Protein AF-A0A2J0MIA8-F1 (afdb_monomer_lite)

Structure (mmCIF, N/CA/C/O backbone):
data_AF-A0A2J0MIA8-F1
#
_entry.id   AF-A0A2J0MIA8-F1
#
loop_
_atom_site.group_PDB
_atom_site.id
_atom_site.type_symbol
_atom_site.label_atom_id
_atom_site.label_alt_id
_atom_site.label_comp_id
_atom_site.label_asym_id
_atom_site.label_entity_id
_atom_site.label_seq_id
_atom_site.pdbx_PDB_ins_code
_atom_site.Cartn_x
_atom_site.Cartn_y
_atom_site.Cartn_z
_atom_site.occupancy
_atom_site.B_iso_or_equiv
_atom_site.auth_seq_id
_atom_site.auth_comp_id
_atom_site.auth_asym_id
_atom_site.auth_atom_id
_atom_site.pdbx_PDB_model_num
ATOM 1 N N . GLY A 1 1 ? 14.819 8.824 -7.163 1.00 59.31 1 GLY A N 1
ATOM 2 C CA . GLY A 1 1 ? 13.391 8.442 -7.127 1.00 59.31 1 GLY A CA 1
ATOM 3 C C . GLY A 1 1 ? 12.844 8.364 -5.711 1.00 59.31 1 GLY A C 1
ATOM 4 O O . GLY A 1 1 ? 12.084 9.238 -5.319 1.00 59.31 1 GLY A O 1
ATOM 5 N N . ILE A 1 2 ? 13.251 7.357 -4.929 1.00 64.19 2 ILE A N 1
ATOM 6 C CA . ILE A 1 2 ? 12.773 7.133 -3.547 1.00 64.19 2 ILE A CA 1
ATOM 7 C C . ILE A 1 2 ? 13.044 8.336 -2.633 1.00 64.19 2 ILE A C 1
ATOM 9 O O . ILE A 1 2 ? 12.154 8.755 -1.909 1.00 64.19 2 ILE A O 1
ATOM 13 N N . PHE A 1 3 ? 14.224 8.954 -2.749 1.00 65.62 3 PHE A N 1
ATOM 14 C CA . PHE A 1 3 ? 14.612 10.113 -1.935 1.00 65.62 3 PHE A CA 1
ATOM 15 C C . PHE A 1 3 ? 13.632 11.295 -2.051 1.00 65.62 3 PHE A C 1
ATOM 17 O O . PHE A 1 3 ? 13.262 11.895 -1.048 1.00 65.62 3 PHE A O 1
ATOM 24 N N . VAL A 1 4 ? 13.145 11.576 -3.266 1.00 73.94 4 VAL A N 1
ATOM 25 C CA . VAL A 1 4 ? 12.175 12.654 -3.531 1.00 73.94 4 VAL A CA 1
ATOM 26 C C . VAL A 1 4 ? 10.797 12.304 -2.969 1.00 73.94 4 VAL A C 1
ATOM 28 O O . VAL A 1 4 ? 10.126 13.167 -2.413 1.00 73.94 4 VAL A O 1
ATOM 31 N N . ARG A 1 5 ? 10.384 11.030 -3.049 1.00 72.19 5 ARG A N 1
ATOM 32 C CA . ARG A 1 5 ? 9.130 10.573 -2.432 1.00 72.19 5 ARG A CA 1
ATOM 33 C C . ARG A 1 5 ? 9.197 10.621 -0.906 1.00 72.19 5 ARG A C 1
ATOM 35 O O . ARG A 1 5 ? 8.246 11.085 -0.292 1.00 72.19 5 ARG A O 1
ATOM 42 N N . CYS A 1 6 ? 10.315 10.218 -0.303 1.00 72.94 6 CYS A N 1
ATOM 43 C CA . CYS A 1 6 ? 10.508 10.308 1.143 1.00 72.94 6 CYS A CA 1
ATOM 44 C C . CYS A 1 6 ? 10.477 11.761 1.620 1.00 72.94 6 CYS A C 1
ATOM 46 O O . CYS A 1 6 ? 9.791 12.047 2.597 1.00 72.94 6 CYS A O 1
ATOM 48 N N . LEU A 1 7 ? 11.144 12.677 0.906 1.00 77.12 7 LEU A N 1
ATOM 49 C CA . LEU A 1 7 ? 11.093 14.117 1.182 1.00 77.12 7 LEU A CA 1
ATOM 50 C C . LEU A 1 7 ? 9.669 14.666 1.067 1.00 77.12 7 LEU A C 1
ATOM 52 O O . LEU A 1 7 ? 9.202 15.317 1.989 1.00 77.12 7 LEU A O 1
ATOM 56 N N . ALA A 1 8 ? 8.945 14.356 -0.010 1.00 75.56 8 ALA A N 1
ATOM 57 C CA . ALA A 1 8 ? 7.574 14.831 -0.191 1.00 75.56 8 ALA A CA 1
ATOM 58 C C . ALA A 1 8 ? 6.619 14.318 0.905 1.00 75.56 8 ALA A C 1
ATOM 60 O O . ALA A 1 8 ? 5.808 15.082 1.424 1.00 75.56 8 ALA A O 1
ATOM 61 N N . VAL A 1 9 ? 6.733 13.042 1.291 1.00 77.75 9 VAL A N 1
ATOM 62 C CA . VAL A 1 9 ? 5.890 12.432 2.334 1.00 77.75 9 VAL A CA 1
ATOM 63 C C . VAL A 1 9 ? 6.217 12.995 3.716 1.00 77.75 9 VAL A C 1
ATOM 65 O O . VAL A 1 9 ? 5.304 13.320 4.471 1.00 77.75 9 VAL A O 1
ATOM 68 N N . SER A 1 10 ? 7.501 13.154 4.042 1.00 74.69 10 SER A N 1
ATOM 69 C CA . SER A 1 10 ? 7.915 13.735 5.324 1.00 74.69 10 SER A CA 1
ATOM 70 C C . SER A 1 10 ? 7.542 15.215 5.422 1.00 74.69 10 SER A C 1
ATOM 72 O O . SER A 1 10 ? 7.017 15.636 6.448 1.00 74.69 10 SER A O 1
ATOM 74 N N . PHE A 1 11 ? 7.688 15.984 4.340 1.00 79.06 11 PHE A N 1
ATOM 75 C CA . PHE A 1 11 ? 7.262 17.383 4.299 1.00 79.06 11 PHE A CA 1
ATOM 76 C C . PHE A 1 11 ? 5.737 17.521 4.425 1.00 79.06 11 PHE A C 1
ATOM 78 O O . PHE A 1 11 ? 5.251 18.318 5.224 1.00 79.06 11 PHE A O 1
ATOM 85 N N . GLY A 1 12 ? 4.968 16.695 3.707 1.00 79.19 12 GLY A N 1
ATOM 86 C CA . GLY A 1 12 ? 3.507 16.673 3.803 1.00 79.19 12 GLY A CA 1
ATOM 87 C C . GLY A 1 12 ? 3.001 16.278 5.194 1.00 79.19 12 GLY A C 1
ATOM 88 O O . GLY A 1 12 ? 2.060 16.888 5.700 1.00 79.19 12 GLY A O 1
ATOM 89 N N . ALA A 1 13 ? 3.654 15.311 5.845 1.00 76.00 13 ALA A N 1
ATOM 90 C CA . ALA A 1 13 ? 3.328 14.916 7.213 1.00 76.00 13 ALA A CA 1
ATOM 91 C C . ALA A 1 13 ? 3.584 16.054 8.214 1.00 76.00 13 ALA A C 1
ATOM 93 O O . ALA A 1 13 ? 2.731 16.327 9.056 1.00 76.00 13 ALA A O 1
ATOM 94 N N . VAL A 1 14 ? 4.716 16.758 8.092 1.00 76.25 14 VAL A N 1
ATOM 95 C CA . VAL A 1 14 ? 5.048 17.908 8.950 1.00 76.25 14 VAL A CA 1
ATOM 96 C C . VAL A 1 14 ? 4.037 19.041 8.761 1.00 76.25 14 VAL A C 1
ATOM 98 O O . VAL A 1 14 ? 3.502 19.541 9.746 1.00 76.25 14 VAL A O 1
ATOM 101 N N . VAL A 1 15 ? 3.694 19.390 7.517 1.00 79.19 15 VAL A N 1
ATOM 102 C CA . VAL A 1 15 ? 2.700 20.436 7.216 1.00 79.19 15 VAL A CA 1
ATOM 103 C C . VAL A 1 15 ? 1.320 20.084 7.787 1.00 79.19 15 VAL A C 1
ATOM 105 O O . VAL A 1 15 ? 0.682 20.925 8.421 1.00 79.19 15 VAL A O 1
ATOM 108 N N . LEU A 1 16 ? 0.864 18.836 7.635 1.00 72.50 16 LEU A N 1
ATOM 109 C CA . 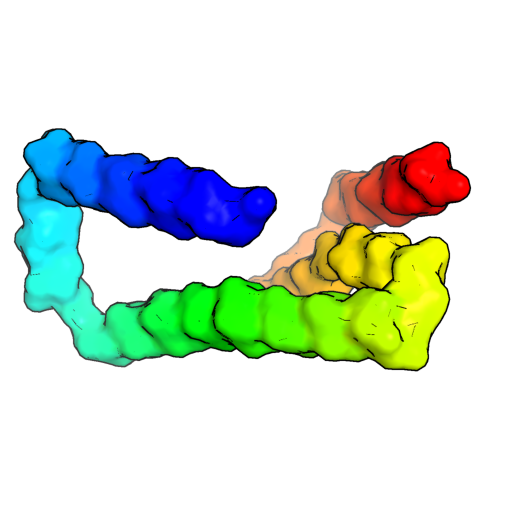LEU A 1 16 ? -0.418 18.382 8.188 1.00 72.50 16 LEU A CA 1
ATOM 110 C C . LEU A 1 16 ? -0.450 18.420 9.722 1.00 72.50 16 LEU A C 1
ATOM 112 O O . LEU A 1 16 ? -1.467 18.812 10.299 1.00 72.50 16 LEU A O 1
ATOM 116 N N . LEU A 1 17 ? 0.652 18.050 10.380 1.00 67.94 17 LEU A N 1
ATOM 117 C CA . LEU A 1 17 ? 0.769 18.100 11.839 1.00 67.94 17 LEU A CA 1
ATOM 118 C C . LEU A 1 17 ? 0.817 19.542 12.365 1.00 67.94 17 LEU A C 1
ATOM 120 O O . LEU A 1 17 ? 0.236 19.821 13.412 1.00 67.94 17 LEU A O 1
ATOM 124 N N . SER A 1 18 ? 1.431 20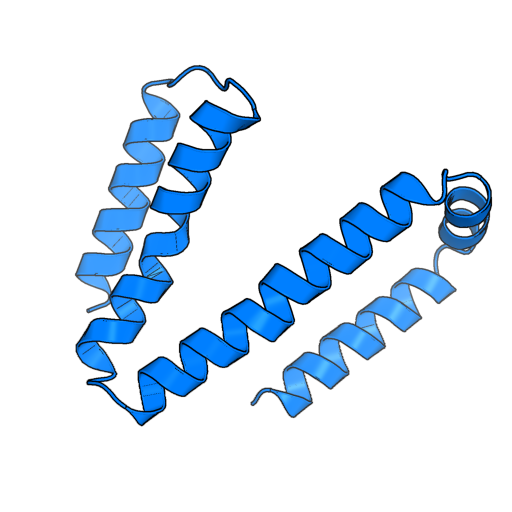.471 11.625 1.00 67.06 18 SER A N 1
ATOM 125 C CA . SER A 1 18 ? 1.444 21.898 11.971 1.00 67.06 18 SER A CA 1
ATOM 126 C C . SER A 1 18 ? 0.080 22.574 11.796 1.00 67.06 18 SER A C 1
ATOM 128 O O . SER A 1 18 ? -0.271 23.447 12.585 1.00 67.06 18 SER A O 1
ATOM 130 N N . MET A 1 19 ? -0.711 22.178 10.792 1.00 68.56 19 MET A N 1
ATOM 131 C CA . MET A 1 19 ? -2.025 22.784 10.521 1.00 68.56 19 MET A CA 1
ATOM 132 C C . MET A 1 19 ? -3.157 22.2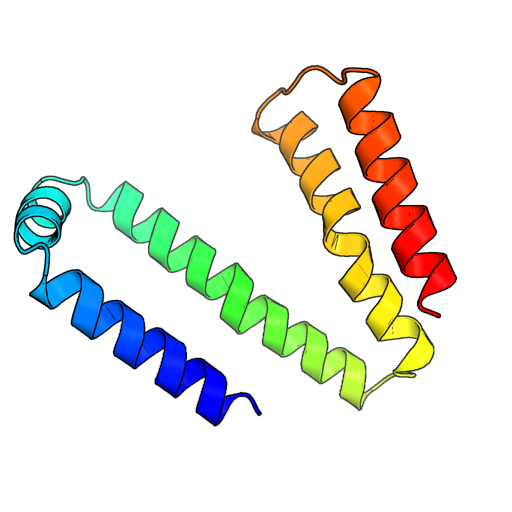44 11.410 1.00 68.56 19 MET A C 1
ATOM 134 O O . MET A 1 19 ? -4.190 22.898 11.549 1.00 68.56 19 MET A O 1
ATOM 138 N N . LYS A 1 20 ? -2.996 21.059 12.014 1.00 69.19 20 LYS A N 1
ATOM 139 C CA . LYS A 1 20 ? -4.006 20.440 12.888 1.00 69.19 20 LYS A CA 1
ATOM 140 C C . LYS A 1 20 ? -3.380 19.915 14.189 1.00 69.19 20 LYS A C 1
ATOM 142 O O . LYS A 1 20 ? -3.217 18.704 14.338 1.00 69.19 20 LYS A O 1
ATOM 147 N N . PRO A 1 21 ? -3.128 20.780 15.190 1.00 62.12 21 PRO A N 1
ATOM 148 C CA . PRO A 1 21 ? -2.619 20.348 16.497 1.00 62.12 21 PRO A CA 1
ATOM 149 C C . PRO A 1 21 ? -3.588 19.413 17.245 1.00 62.12 21 PRO A C 1
ATOM 151 O O . PRO A 1 21 ? -3.157 18.632 18.089 1.00 62.12 21 PRO A O 1
ATOM 154 N N . ALA A 1 22 ? -4.878 19.416 16.881 1.00 62.72 22 ALA A N 1
ATOM 155 C CA . ALA A 1 22 ? -5.886 18.488 17.398 1.00 62.72 22 ALA A CA 1
ATOM 156 C C . ALA A 1 22 ? -5.559 17.004 17.121 1.00 62.72 22 ALA A C 1
ATOM 158 O O . ALA A 1 22 ? -5.933 16.139 17.907 1.00 62.72 22 ALA A O 1
ATOM 159 N N . ILE A 1 23 ? -4.815 16.696 16.050 1.00 61.88 23 ILE A N 1
ATOM 160 C CA . ILE A 1 23 ? -4.360 15.326 15.752 1.00 61.88 23 ILE A CA 1
ATOM 161 C C . ILE A 1 23 ? -3.373 14.824 16.810 1.00 61.88 23 ILE A C 1
ATOM 163 O O . ILE A 1 23 ? -3.431 13.659 17.192 1.00 61.88 23 ILE A O 1
ATOM 167 N N . LEU A 1 24 ? -2.505 15.697 17.332 1.00 59.25 24 LEU A N 1
ATOM 168 C CA . LEU A 1 24 ? -1.569 15.340 18.403 1.00 59.25 24 LEU A CA 1
ATOM 169 C C . LEU A 1 24 ? -2.310 15.070 19.720 1.00 59.25 24 LEU A C 1
ATOM 171 O O . LEU A 1 24 ? -1.920 14.194 20.491 1.00 59.25 24 LEU A O 1
ATOM 175 N N . THR A 1 25 ? -3.408 15.789 19.959 1.00 60.38 25 THR A N 1
ATOM 176 C CA . THR A 1 25 ? -4.244 15.613 21.153 1.00 60.38 25 THR A CA 1
ATOM 177 C C . THR A 1 25 ? -5.090 14.336 21.085 1.00 60.38 25 THR A C 1
ATOM 179 O O . THR A 1 25 ? -5.251 13.661 22.100 1.00 60.38 25 THR A O 1
ATOM 182 N N . GLU A 1 26 ? -5.574 13.963 19.897 1.00 63.31 26 GLU A N 1
ATOM 183 C CA . GLU A 1 26 ? -6.284 12.698 19.648 1.00 63.31 26 GLU A CA 1
ATOM 184 C C . GLU A 1 26 ? -5.344 11.482 19.704 1.00 63.31 26 GLU A C 1
ATOM 186 O O . GLU A 1 26 ? -5.669 10.475 20.336 1.00 63.31 26 GLU A O 1
ATOM 191 N N . LEU A 1 27 ? -4.127 11.588 19.152 1.00 59.62 27 LEU A N 1
ATOM 192 C CA . LEU A 1 27 ? -3.109 10.531 19.241 1.00 59.62 27 LEU A CA 1
ATOM 193 C C . LEU A 1 27 ? -2.738 10.198 20.694 1.00 59.62 27 LEU A C 1
ATOM 195 O O . LEU A 1 27 ? -2.544 9.030 21.018 1.00 59.62 27 LEU A O 1
ATOM 199 N N . SER A 1 28 ? -2.714 11.197 21.582 1.00 59.47 28 SER A N 1
ATOM 200 C CA . SER A 1 28 ? -2.448 11.010 23.017 1.00 59.47 28 SER A CA 1
ATOM 201 C C . SER A 1 28 ? -3.571 10.257 23.751 1.00 59.47 28 SER A C 1
ATOM 203 O O . SER A 1 28 ? -3.323 9.541 24.719 1.00 59.47 28 SER A O 1
ATOM 205 N N . LYS A 1 29 ? -4.815 10.356 23.266 1.00 67.81 29 LYS A N 1
ATOM 206 C CA . LYS A 1 29 ? -5.965 9.608 23.804 1.00 67.81 29 LYS A CA 1
ATOM 207 C C . LYS A 1 29 ? -6.114 8.210 23.202 1.00 67.81 29 LYS A C 1
ATOM 209 O O . LYS A 1 29 ? -6.941 7.427 23.670 1.00 67.81 29 LYS A O 1
ATOM 214 N N . THR A 1 30 ? -5.347 7.888 22.162 1.00 64.69 30 THR A N 1
ATOM 215 C CA . THR A 1 30 ? -5.509 6.631 21.433 1.00 64.69 30 THR A CA 1
ATOM 216 C C . THR A 1 30 ? -4.753 5.495 22.140 1.00 64.69 30 THR A C 1
ATOM 218 O O . THR A 1 30 ? -3.588 5.665 22.499 1.00 64.69 30 THR A O 1
ATOM 221 N N . PRO A 1 31 ? -5.349 4.302 22.321 1.00 71.75 31 PRO A N 1
ATOM 222 C CA . PRO A 1 31 ? -4.662 3.183 22.964 1.00 71.75 31 PRO A CA 1
ATOM 223 C C . PRO A 1 31 ? -3.422 2.738 22.176 1.00 71.75 31 PRO A C 1
ATOM 225 O O . PRO A 1 31 ? -3.481 2.582 20.953 1.00 71.75 31 PRO A O 1
ATOM 228 N N . ILE A 1 32 ? -2.330 2.423 22.887 1.00 75.25 32 ILE A N 1
ATOM 229 C CA . ILE A 1 32 ? -1.018 2.041 22.319 1.00 75.25 32 ILE A CA 1
ATOM 230 C C . ILE A 1 32 ? -1.110 0.908 21.279 1.00 75.25 32 ILE A C 1
ATOM 232 O O . ILE A 1 32 ? -0.316 0.833 20.345 1.00 75.25 32 ILE A O 1
ATOM 236 N N . LYS A 1 33 ? -2.122 0.043 21.412 1.00 76.00 33 LYS A N 1
ATOM 237 C CA . LYS A 1 33 ? -2.381 -1.090 20.521 1.00 76.00 33 LYS A CA 1
ATOM 238 C C . LYS A 1 33 ? -2.745 -0.655 19.096 1.00 76.00 33 LYS A C 1
ATOM 240 O O . LYS A 1 33 ? -2.313 -1.304 18.150 1.00 76.00 33 LYS A O 1
ATOM 245 N N . TYR A 1 34 ? -3.488 0.441 18.928 1.00 77.25 34 TYR A N 1
ATOM 246 C CA . TYR A 1 34 ? -3.846 0.966 17.603 1.00 77.25 34 TYR A CA 1
ATOM 247 C C . TYR A 1 34 ? -2.658 1.654 16.936 1.00 77.25 34 TYR A C 1
ATOM 249 O O . TYR A 1 34 ? -2.421 1.458 15.747 1.00 77.25 34 TYR A O 1
ATOM 257 N N . ILE A 1 35 ? -1.866 2.389 17.720 1.00 77.06 35 ILE A N 1
ATOM 258 C CA . ILE A 1 35 ? -0.627 3.015 17.247 1.00 77.06 35 ILE A CA 1
ATOM 259 C C . ILE A 1 35 ? 0.346 1.931 16.768 1.00 77.06 35 ILE A C 1
ATOM 261 O O . ILE A 1 35 ? 0.868 2.023 15.660 1.00 77.06 35 ILE A O 1
ATOM 265 N N . ALA A 1 36 ? 0.521 0.859 17.547 1.00 79.44 36 ALA A N 1
ATOM 266 C CA . ALA A 1 36 ? 1.350 -0.279 17.159 1.00 79.44 36 ALA A CA 1
ATOM 267 C C . ALA A 1 36 ? 0.851 -0.962 15.873 1.00 79.44 36 ALA A C 1
ATOM 269 O O . ALA A 1 36 ? 1.665 -1.334 15.031 1.00 79.44 36 ALA A O 1
ATOM 270 N N . PHE A 1 37 ? -0.467 -1.081 15.678 1.00 81.94 37 PHE A N 1
ATOM 271 C CA . PHE A 1 37 ? -1.044 -1.654 14.457 1.00 81.94 37 PHE A CA 1
ATOM 272 C C . PHE A 1 37 ? -0.798 -0.779 13.221 1.00 81.94 37 PHE A C 1
ATOM 274 O O . PHE A 1 37 ? -0.445 -1.295 12.163 1.00 81.94 37 PHE A O 1
ATOM 281 N N . ILE A 1 38 ? -0.937 0.544 13.349 1.00 82.25 38 ILE A N 1
ATOM 282 C CA . ILE A 1 38 ? -0.700 1.495 12.253 1.00 82.25 38 ILE A CA 1
ATOM 283 C C . ILE A 1 38 ? 0.785 1.545 11.894 1.00 82.25 38 ILE A C 1
ATOM 285 O O . ILE A 1 38 ? 1.136 1.460 10.718 1.00 82.25 38 ILE A O 1
ATOM 289 N N . VAL A 1 39 ? 1.665 1.647 12.895 1.00 83.56 39 VAL A N 1
ATOM 290 C CA . VAL A 1 39 ? 3.118 1.665 12.679 1.00 83.56 39 VAL A CA 1
ATOM 291 C C . VAL A 1 39 ? 3.583 0.329 12.104 1.00 83.56 39 VAL A C 1
ATOM 293 O O . VAL A 1 39 ? 4.314 0.311 11.117 1.00 83.56 39 VAL A O 1
ATOM 296 N N . GLY A 1 40 ? 3.113 -0.789 12.662 1.00 83.62 40 GLY A N 1
ATOM 297 C CA . GLY A 1 40 ? 3.434 -2.130 12.181 1.00 83.62 40 GLY A CA 1
ATOM 298 C C . GLY A 1 40 ? 2.950 -2.374 10.752 1.00 83.62 40 GLY A C 1
ATOM 299 O O . GLY A 1 40 ? 3.725 -2.850 9.923 1.00 83.62 40 GLY A O 1
ATOM 300 N N . GLY A 1 41 ? 1.707 -1.993 10.440 1.00 82.44 41 GLY A N 1
ATOM 301 C CA . GLY A 1 41 ? 1.121 -2.112 9.103 1.00 82.44 41 GLY A CA 1
ATOM 302 C C . GLY A 1 41 ? 1.801 -1.209 8.074 1.00 82.44 41 GLY A C 1
ATOM 303 O O . GLY A 1 41 ? 2.130 -1.656 6.977 1.00 82.44 41 GLY A O 1
ATOM 304 N N . GLY A 1 42 ? 2.094 0.042 8.438 1.00 83.50 42 GLY A N 1
ATOM 305 C CA . GLY A 1 42 ? 2.842 0.966 7.587 1.00 83.50 42 GLY A CA 1
ATOM 306 C C . GLY A 1 42 ? 4.262 0.473 7.310 1.00 83.50 42 GLY A C 1
ATOM 307 O O . GLY A 1 42 ? 4.709 0.488 6.164 1.00 83.50 42 GLY A O 1
ATOM 308 N N . PHE A 1 43 ? 4.951 -0.029 8.338 1.00 83.81 43 PHE A N 1
ATOM 309 C CA . PHE A 1 43 ? 6.296 -0.578 8.206 1.00 83.81 43 PHE A CA 1
ATOM 310 C C . PHE A 1 43 ? 6.315 -1.817 7.309 1.00 83.81 43 PHE A C 1
ATOM 312 O O . PHE A 1 43 ? 7.110 -1.887 6.377 1.00 83.81 43 PHE A O 1
ATOM 319 N N . THR A 1 44 ? 5.414 -2.776 7.523 1.00 83.75 44 THR A N 1
ATOM 320 C CA . THR A 1 44 ? 5.361 -3.979 6.677 1.00 83.75 44 THR A CA 1
ATOM 321 C C . THR A 1 44 ? 4.995 -3.654 5.230 1.00 83.75 44 THR A C 1
ATOM 323 O O . THR A 1 44 ? 5.667 -4.131 4.315 1.00 83.75 44 THR A O 1
ATOM 326 N N . ALA A 1 45 ? 3.988 -2.807 5.005 1.00 81.56 45 ALA A N 1
ATOM 327 C CA . ALA A 1 45 ? 3.537 -2.463 3.659 1.00 81.56 45 ALA A CA 1
ATOM 328 C C . ALA A 1 45 ? 4.586 -1.672 2.860 1.00 81.56 45 ALA A C 1
ATOM 330 O O . ALA A 1 45 ? 4.821 -1.979 1.693 1.00 81.56 45 ALA A O 1
ATOM 331 N N . ASN A 1 46 ? 5.231 -0.671 3.471 1.00 81.81 46 ASN A N 1
ATOM 332 C CA . ASN A 1 46 ? 6.240 0.133 2.779 1.00 81.81 46 ASN A CA 1
ATOM 333 C C . ASN A 1 46 ? 7.612 -0.538 2.807 1.00 81.81 46 ASN A C 1
ATOM 335 O O . ASN A 1 46 ? 8.154 -0.856 1.757 1.00 81.81 46 ASN A O 1
ATOM 339 N N . PHE A 1 47 ? 8.172 -0.787 3.992 1.00 82.50 47 PHE A N 1
ATOM 340 C CA . PHE A 1 47 ? 9.557 -1.235 4.115 1.00 82.50 47 PHE A CA 1
ATOM 341 C C . PHE A 1 47 ? 9.738 -2.652 3.573 1.00 82.50 47 PHE A C 1
ATOM 343 O O . PHE A 1 47 ? 10.539 -2.871 2.665 1.00 82.50 47 PHE A O 1
ATOM 350 N N . LEU A 1 48 ? 8.952 -3.605 4.081 1.00 84.75 48 LEU A N 1
ATOM 351 C CA . LEU A 1 48 ? 9.042 -5.000 3.648 1.00 84.75 48 LEU A CA 1
ATOM 352 C C . LEU A 1 48 ? 8.567 -5.159 2.198 1.00 84.75 48 LEU A C 1
ATOM 354 O O . LEU A 1 48 ? 9.263 -5.769 1.389 1.00 84.75 48 LEU A O 1
ATOM 358 N N . GLY A 1 49 ? 7.426 -4.555 1.852 1.00 83.88 49 GLY A N 1
ATOM 359 C CA . GLY A 1 49 ? 6.878 -4.587 0.495 1.00 83.88 49 GLY A CA 1
ATOM 360 C C . GLY A 1 49 ? 7.846 -4.039 -0.557 1.00 83.88 49 GLY A C 1
ATOM 361 O O . GLY A 1 49 ? 8.092 -4.695 -1.570 1.00 83.88 49 GLY A O 1
ATOM 362 N N . GLN A 1 50 ? 8.463 -2.878 -0.307 1.00 83.62 50 GLN A N 1
ATOM 363 C CA . GLN A 1 50 ? 9.454 -2.320 -1.229 1.00 83.62 50 GLN A CA 1
ATOM 364 C C . GLN A 1 50 ? 10.740 -3.142 -1.258 1.00 83.62 50 GLN A C 1
ATOM 366 O O . GLN A 1 50 ? 11.275 -3.345 -2.344 1.00 83.62 50 GLN A O 1
ATOM 371 N N . LEU A 1 51 ? 11.231 -3.646 -0.120 1.00 85.06 51 LEU A N 1
ATOM 372 C CA . LEU A 1 51 ? 12.420 -4.504 -0.097 1.00 85.06 51 LEU A CA 1
ATOM 373 C C . LEU A 1 51 ? 12.242 -5.733 -0.988 1.00 85.06 51 LEU A C 1
ATOM 375 O O . LEU A 1 51 ? 13.089 -5.990 -1.841 1.00 85.06 51 LEU A O 1
ATOM 379 N N . PHE A 1 52 ? 11.126 -6.452 -0.845 1.00 85.06 52 PHE A N 1
ATOM 380 C CA . PHE A 1 52 ? 10.838 -7.616 -1.681 1.00 85.06 52 PHE A CA 1
ATOM 381 C C . PHE A 1 52 ? 10.641 -7.244 -3.151 1.00 85.06 52 PHE A C 1
ATOM 383 O O . PHE A 1 52 ? 11.137 -7.953 -4.025 1.00 85.06 52 PHE A O 1
ATOM 390 N N . PHE A 1 53 ? 9.988 -6.116 -3.439 1.00 84.69 53 PHE A N 1
ATOM 391 C CA . PHE A 1 53 ? 9.831 -5.626 -4.808 1.00 84.69 53 PHE A CA 1
ATOM 392 C C . PHE A 1 53 ? 11.184 -5.324 -5.469 1.00 84.69 53 PHE A C 1
ATOM 394 O O . PHE A 1 53 ? 11.457 -5.806 -6.567 1.00 84.69 53 PHE A O 1
ATOM 401 N N . TYR A 1 54 ? 12.062 -4.583 -4.788 1.00 83.12 54 TYR A N 1
ATOM 402 C CA . TYR A 1 54 ? 13.397 -4.256 -5.294 1.00 83.12 54 TYR A CA 1
ATOM 403 C C . TYR A 1 54 ? 14.295 -5.487 -5.406 1.00 83.12 54 TYR A C 1
ATOM 405 O O . TYR A 1 54 ? 15.036 -5.616 -6.379 1.00 83.12 54 TYR A O 1
ATOM 413 N N . HIS A 1 55 ? 14.214 -6.408 -4.445 1.00 84.25 55 HIS A N 1
ATOM 414 C CA . HIS A 1 55 ? 14.946 -7.668 -4.500 1.00 84.25 55 HIS A CA 1
ATOM 415 C C . HIS A 1 55 ? 14.487 -8.530 -5.683 1.00 84.25 55 HIS A C 1
ATOM 417 O O . HIS A 1 55 ? 15.315 -9.098 -6.393 1.00 84.25 55 HIS A O 1
ATOM 423 N N . GLY A 1 56 ? 13.177 -8.569 -5.945 1.00 81.31 56 GLY A N 1
ATOM 424 C CA . GLY A 1 56 ? 12.617 -9.170 -7.147 1.00 81.31 56 GLY A CA 1
ATOM 425 C C . GLY A 1 56 ? 13.201 -8.528 -8.401 1.00 81.31 56 GLY A C 1
ATOM 426 O O . GLY A 1 56 ? 13.781 -9.234 -9.220 1.00 81.31 56 GLY A O 1
ATOM 427 N N . LEU A 1 57 ? 13.090 -7.201 -8.539 1.00 82.50 57 LEU A N 1
ATOM 428 C CA . LEU A 1 57 ? 13.587 -6.468 -9.712 1.00 82.50 57 LEU A CA 1
ATOM 429 C C . LEU A 1 57 ? 15.070 -6.726 -10.000 1.00 82.50 57 LEU A C 1
ATOM 431 O O . LEU A 1 57 ? 15.478 -6.689 -11.156 1.00 82.50 57 LEU A O 1
ATOM 435 N N . LYS A 1 58 ? 15.878 -6.950 -8.959 1.00 79.12 58 LYS A N 1
ATOM 436 C CA . LYS A 1 58 ? 17.314 -7.208 -9.098 1.00 79.12 58 LYS A CA 1
ATOM 437 C C . LYS A 1 58 ? 17.626 -8.632 -9.575 1.00 79.12 58 LYS A C 1
ATOM 439 O O . LYS A 1 58 ? 18.629 -8.820 -10.255 1.00 79.12 58 LYS A O 1
ATOM 444 N N . ASN A 1 59 ? 16.792 -9.611 -9.222 1.00 78.44 59 ASN A N 1
ATOM 445 C CA . ASN A 1 59 ? 17.067 -11.034 -9.454 1.00 78.44 59 ASN A CA 1
ATOM 446 C C . ASN A 1 59 ? 16.212 -11.669 -10.564 1.00 78.44 59 ASN A C 1
ATOM 448 O O . ASN A 1 59 ? 16.468 -12.812 -10.933 1.00 78.44 59 ASN A O 1
ATOM 452 N N . GLY A 1 60 ? 15.196 -10.979 -11.087 1.00 77.81 60 GLY A N 1
ATOM 453 C CA . GLY A 1 60 ? 14.323 -11.508 -12.136 1.00 77.81 60 GLY A CA 1
ATOM 454 C C . GLY A 1 60 ? 13.925 -10.471 -13.183 1.00 77.81 60 GLY A C 1
ATOM 455 O O . GLY A 1 60 ? 14.169 -9.277 -13.034 1.00 77.81 60 GLY A O 1
ATOM 456 N N . ASP A 1 61 ? 13.281 -10.939 -14.254 1.00 78.25 61 ASP A N 1
ATOM 457 C CA . ASP A 1 61 ? 12.861 -10.083 -15.365 1.00 78.25 61 ASP A CA 1
ATOM 458 C C . ASP A 1 61 ? 11.853 -9.022 -14.907 1.00 78.25 61 ASP A C 1
ATOM 460 O O . ASP A 1 61 ? 10.726 -9.342 -14.508 1.00 78.25 61 ASP A O 1
ATOM 464 N N . VAL A 1 62 ? 12.212 -7.746 -15.063 1.00 79.62 62 VAL A N 1
ATOM 465 C CA . VAL A 1 62 ? 11.340 -6.595 -14.765 1.00 79.62 62 VAL A CA 1
ATOM 466 C C . VAL A 1 62 ? 9.971 -6.751 -15.435 1.00 79.62 62 VAL A C 1
ATOM 468 O O . VAL A 1 62 ? 8.940 -6.513 -14.803 1.00 79.62 62 VAL A O 1
ATOM 471 N N . SER A 1 63 ? 9.945 -7.260 -16.671 1.00 78.25 63 SER A N 1
ATOM 472 C CA . SER A 1 63 ? 8.720 -7.483 -17.440 1.00 78.25 63 SER A CA 1
ATOM 473 C C . SER A 1 63 ? 7.747 -8.457 -16.784 1.00 78.25 63 SER A C 1
ATOM 475 O O . SER A 1 63 ? 6.565 -8.395 -17.096 1.00 78.25 63 SER A O 1
ATOM 477 N N . LYS A 1 64 ? 8.190 -9.363 -15.902 1.00 76.38 64 LYS A N 1
ATOM 478 C CA . LYS A 1 64 ? 7.312 -10.274 -15.142 1.00 76.38 64 LYS A CA 1
ATOM 479 C C . LYS A 1 64 ? 6.917 -9.679 -13.795 1.00 76.38 64 LYS A C 1
ATOM 481 O O . LYS A 1 64 ? 5.774 -9.820 -13.376 1.00 76.38 64 LYS A O 1
ATOM 486 N N . ILE A 1 65 ? 7.840 -8.984 -13.142 1.00 81.19 65 ILE A N 1
ATOM 487 C CA . ILE A 1 65 ? 7.686 -8.547 -11.751 1.00 81.19 65 ILE A CA 1
ATOM 488 C C . ILE A 1 65 ? 6.777 -7.328 -11.634 1.00 81.19 65 ILE A C 1
ATOM 490 O O . ILE A 1 65 ? 5.973 -7.250 -10.710 1.00 81.19 65 ILE A O 1
ATOM 494 N N . VAL A 1 66 ? 6.849 -6.406 -12.595 1.00 79.56 66 VAL A N 1
ATOM 495 C CA . VAL A 1 66 ? 5.977 -5.226 -12.641 1.00 79.56 66 VAL A CA 1
ATOM 496 C C . VAL A 1 66 ? 4.488 -5.612 -12.695 1.00 79.56 66 VAL A C 1
ATOM 498 O O . VAL A 1 66 ? 3.743 -5.133 -11.841 1.00 79.56 66 VAL A O 1
ATOM 501 N N . PRO A 1 67 ? 4.026 -6.505 -13.594 1.00 78.88 67 PRO A N 1
ATOM 502 C CA . PRO A 1 67 ? 2.625 -6.928 -13.595 1.00 78.88 67 PRO A CA 1
ATOM 503 C C . PRO A 1 67 ? 2.230 -7.743 -12.358 1.00 78.88 67 PRO A C 1
ATOM 505 O O . PRO A 1 67 ? 1.111 -7.588 -11.875 1.00 78.88 67 PRO A O 1
ATOM 508 N N . ILE A 1 68 ? 3.135 -8.554 -11.795 1.00 79.12 68 ILE A N 1
ATOM 509 C CA . ILE A 1 68 ? 2.877 -9.264 -10.529 1.00 79.12 68 ILE A CA 1
ATOM 510 C C . ILE A 1 68 ? 2.644 -8.263 -9.388 1.00 79.12 68 ILE A C 1
ATOM 512 O O . ILE A 1 68 ? 1.689 -8.408 -8.629 1.00 79.12 68 ILE A O 1
ATOM 516 N N . ALA A 1 69 ? 3.462 -7.212 -9.291 1.00 82.50 69 ALA A N 1
ATOM 517 C CA . ALA A 1 69 ? 3.264 -6.144 -8.313 1.00 82.50 69 ALA A CA 1
ATOM 518 C C . ALA A 1 69 ? 2.005 -5.308 -8.607 1.00 82.50 69 ALA A C 1
ATOM 520 O O . ALA A 1 69 ? 1.312 -4.882 -7.685 1.00 82.50 69 ALA A O 1
ATOM 521 N N . GLY A 1 70 ? 1.674 -5.109 -9.885 1.00 80.38 70 GLY A N 1
ATOM 522 C CA . GLY A 1 70 ? 0.447 -4.448 -10.327 1.00 80.38 70 GLY A CA 1
ATOM 523 C C . GLY A 1 70 ? -0.824 -5.204 -9.939 1.00 80.38 70 GLY A C 1
ATOM 524 O O . GLY A 1 70 ? -1.848 -4.571 -9.713 1.00 80.38 70 GLY A O 1
ATOM 525 N N . ALA A 1 71 ? -0.760 -6.529 -9.773 1.00 82.75 71 ALA A N 1
ATOM 526 C CA . ALA A 1 71 ? -1.883 -7.369 -9.353 1.00 82.75 71 ALA A CA 1
ATOM 527 C C . ALA A 1 71 ? -2.220 -7.279 -7.847 1.00 82.75 71 ALA A C 1
ATOM 529 O O . ALA A 1 71 ? -3.103 -7.999 -7.374 1.00 82.75 71 ALA A O 1
ATOM 530 N N . TYR A 1 72 ? -1.589 -6.372 -7.086 1.00 84.88 72 TYR A N 1
ATOM 531 C CA . TYR A 1 72 ? -1.924 -6.121 -5.675 1.00 84.88 72 TYR A CA 1
ATOM 532 C C . TYR A 1 72 ? -3.428 -5.901 -5.388 1.00 84.88 72 TYR A C 1
ATOM 534 O O . TYR A 1 72 ? -3.873 -6.331 -4.320 1.00 84.88 72 TYR A O 1
ATOM 542 N N . PRO A 1 73 ? -4.248 -5.299 -6.281 1.00 85.38 73 PRO A N 1
ATOM 543 C CA . PRO A 1 73 ? -5.670 -5.093 -6.020 1.00 85.38 73 PRO A CA 1
ATOM 544 C C . PRO A 1 73 ? -6.430 -6.412 -5.885 1.00 85.38 73 PRO A C 1
ATOM 546 O O . PRO A 1 73 ? -7.399 -6.484 -5.139 1.00 85.38 73 PRO A O 1
ATOM 549 N N . LEU A 1 74 ? -5.961 -7.476 -6.544 1.00 84.94 74 LEU A N 1
ATOM 550 C CA . LEU A 1 74 ? -6.536 -8.813 -6.423 1.00 84.94 74 LEU A CA 1
ATOM 551 C C . LEU A 1 74 ? -6.292 -9.389 -5.025 1.00 84.94 74 LEU A C 1
ATOM 553 O O . LEU A 1 74 ? -7.215 -9.891 -4.390 1.00 84.94 74 LEU A O 1
ATOM 557 N N . 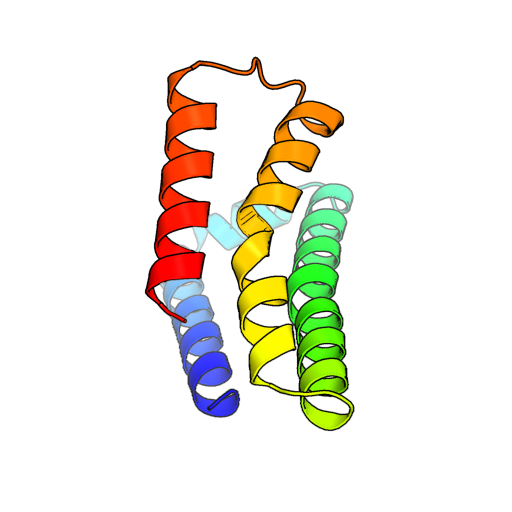ILE A 1 75 ? -5.072 -9.240 -4.508 1.00 84.88 75 ILE A N 1
ATOM 558 C CA . ILE A 1 75 ? -4.719 -9.647 -3.140 1.00 84.88 75 ILE A CA 1
ATOM 559 C C . ILE A 1 75 ? -5.500 -8.809 -2.118 1.00 84.88 75 ILE A C 1
ATOM 561 O O . ILE A 1 75 ? -6.035 -9.354 -1.155 1.00 84.88 75 ILE A O 1
ATOM 565 N N . SER A 1 76 ? -5.624 -7.499 -2.352 1.00 86.50 76 SER A N 1
ATOM 566 C CA . SER A 1 76 ? -6.423 -6.599 -1.514 1.00 86.50 76 SER A CA 1
ATOM 567 C C . SER A 1 76 ? -7.905 -6.983 -1.506 1.00 86.50 76 SER A C 1
ATOM 569 O O . SER A 1 76 ? -8.522 -6.974 -0.444 1.00 86.50 76 SER A O 1
ATOM 571 N N . PHE A 1 77 ? -8.462 -7.385 -2.650 1.00 85.94 77 PHE A N 1
ATOM 572 C CA . PHE A 1 77 ? -9.844 -7.843 -2.762 1.00 85.94 77 PHE A CA 1
ATOM 573 C C . PHE A 1 77 ? -10.088 -9.144 -1.987 1.00 85.94 77 PHE A C 1
ATOM 575 O O . PHE A 1 77 ? -11.040 -9.228 -1.212 1.00 85.94 77 PHE A O 1
ATOM 582 N N . ILE A 1 78 ? -9.195 -10.132 -2.126 1.00 86.00 78 ILE A N 1
ATOM 583 C CA . ILE A 1 78 ? -9.261 -11.387 -1.359 1.00 86.00 78 ILE A CA 1
ATOM 584 C C . ILE A 1 78 ? -9.182 -11.102 0.146 1.00 86.00 78 ILE A C 1
ATOM 586 O O . ILE A 1 78 ? -9.980 -11.631 0.917 1.00 86.00 78 ILE A O 1
ATOM 590 N N . MET A 1 79 ? -8.259 -10.232 0.565 1.00 84.88 79 MET A N 1
ATOM 591 C CA . MET A 1 79 ? -8.123 -9.820 1.965 1.00 84.88 79 MET A CA 1
ATOM 592 C C . MET A 1 79 ? -9.367 -9.083 2.477 1.00 84.88 79 MET A C 1
ATOM 594 O O . MET A 1 79 ? -9.786 -9.322 3.606 1.00 84.88 79 MET A O 1
ATOM 598 N N . GLY A 1 80 ? -10.004 -8.241 1.658 1.00 86.44 80 GLY A N 1
ATOM 599 C CA . GLY A 1 80 ? -11.259 -7.566 2.006 1.00 86.44 80 GLY A CA 1
ATOM 600 C C . GLY A 1 80 ? -12.416 -8.541 2.249 1.00 86.44 80 GLY A C 1
ATOM 601 O O . GLY A 1 80 ? -13.193 -8.366 3.185 1.00 86.44 80 GLY A O 1
ATOM 602 N N . ILE A 1 81 ? -12.494 -9.621 1.469 1.00 85.94 81 ILE A N 1
ATOM 603 C CA . ILE A 1 81 ? -13.496 -10.673 1.681 1.00 85.94 81 ILE A CA 1
ATOM 604 C C . ILE A 1 81 ? -13.172 -11.488 2.938 1.00 85.94 81 ILE A C 1
ATOM 606 O O . ILE A 1 81 ? -14.059 -11.744 3.746 1.00 85.94 81 ILE A O 1
ATOM 610 N N . LEU A 1 82 ? -11.911 -11.891 3.118 1.00 85.69 82 LEU A N 1
ATOM 611 C CA . LEU A 1 82 ? -11.521 -12.846 4.159 1.00 85.69 82 LEU A CA 1
ATOM 612 C C . LEU A 1 82 ? -11.378 -12.212 5.552 1.00 85.69 82 LEU A C 1
ATOM 614 O O . LEU A 1 82 ? -11.770 -12.826 6.538 1.00 85.69 82 LEU A O 1
ATOM 618 N N . ILE A 1 83 ? -10.832 -10.995 5.640 1.00 85.75 83 ILE A N 1
ATOM 619 C CA . ILE A 1 83 ? -10.619 -10.278 6.909 1.00 85.75 83 ILE A CA 1
ATOM 620 C C . ILE A 1 83 ? -11.823 -9.400 7.253 1.00 85.75 83 ILE A C 1
ATOM 622 O O . ILE A 1 83 ? -12.261 -9.385 8.401 1.00 85.75 83 ILE A O 1
ATOM 626 N N . LEU A 1 84 ? -12.345 -8.649 6.277 1.00 80.81 84 LEU A N 1
ATOM 627 C CA . LEU A 1 84 ? -13.435 -7.693 6.503 1.00 80.81 84 LEU A CA 1
ATOM 628 C C . LEU A 1 84 ? -14.830 -8.313 6.322 1.00 80.81 84 LEU A C 1
ATOM 630 O O . LEU A 1 84 ? -15.817 -7.691 6.710 1.00 80.81 84 LEU A O 1
ATOM 634 N N . GLY A 1 85 ? -14.932 -9.515 5.742 1.00 80.44 85 GLY A N 1
ATOM 635 C CA . GLY A 1 85 ? -16.215 -10.180 5.500 1.00 80.44 85 GLY A CA 1
ATOM 636 C C . GLY A 1 85 ? -17.083 -9.469 4.458 1.00 80.44 85 GLY A C 1
ATOM 637 O O . GLY A 1 85 ? -18.310 -9.583 4.491 1.00 80.44 85 GLY A O 1
ATOM 638 N N . GLU A 1 86 ? -16.484 -8.680 3.559 1.00 77.75 86 GLU A N 1
ATOM 639 C CA . GLU A 1 86 ? -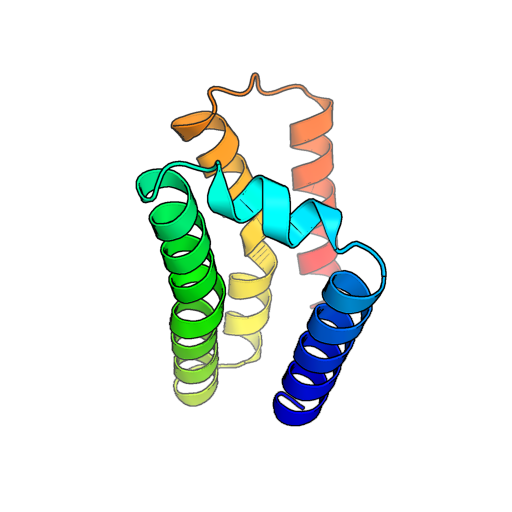17.255 -7.900 2.596 1.00 77.75 86 GLU A CA 1
ATOM 640 C C . GLU A 1 86 ? -18.060 -8.793 1.640 1.00 77.75 86 GLU A C 1
ATOM 642 O O . GLU A 1 86 ? -17.534 -9.724 1.027 1.00 77.75 86 GLU A O 1
ATOM 647 N N . LYS A 1 87 ? -19.340 -8.456 1.433 1.00 77.50 87 LYS A N 1
ATOM 648 C CA . LYS A 1 87 ? -20.163 -9.114 0.411 1.00 77.50 87 LYS A CA 1
ATOM 649 C C . LYS A 1 87 ? -19.615 -8.799 -0.983 1.00 77.50 87 LYS A C 1
ATOM 651 O O . LYS A 1 87 ? -19.380 -7.635 -1.328 1.00 77.50 87 LYS A O 1
ATOM 656 N N . ILE A 1 88 ? -19.441 -9.845 -1.790 1.00 77.12 88 ILE A N 1
ATOM 657 C CA . ILE A 1 88 ? -19.034 -9.732 -3.191 1.00 77.12 88 ILE A CA 1
ATOM 658 C C . ILE A 1 88 ? -20.227 -9.210 -3.991 1.00 77.12 88 ILE A C 1
ATOM 660 O O . ILE A 1 88 ? -21.138 -9.956 -4.341 1.00 77.12 88 ILE A O 1
ATOM 664 N N . THR A 1 89 ? -20.233 -7.909 -4.262 1.00 84.00 89 THR A N 1
ATOM 665 C CA . THR A 1 89 ? -21.205 -7.289 -5.167 1.00 84.00 89 THR A CA 1
ATOM 666 C C . THR A 1 89 ? -20.680 -7.342 -6.599 1.00 84.00 89 THR A C 1
ATOM 668 O O . THR A 1 89 ? -19.484 -7.153 -6.826 1.00 84.00 89 THR A O 1
ATOM 671 N N . MET A 1 90 ? -21.579 -7.504 -7.574 1.00 80.88 90 MET A N 1
ATOM 672 C CA . MET A 1 90 ? -21.265 -7.536 -9.013 1.00 80.88 90 MET A CA 1
ATOM 673 C C . MET A 1 90 ? -20.418 -6.332 -9.472 1.00 80.88 90 MET A C 1
ATOM 675 O O . MET A 1 90 ? -19.514 -6.463 -10.293 1.00 80.88 90 MET A O 1
ATOM 679 N N . VAL A 1 91 ? -20.638 -5.165 -8.860 1.00 83.88 91 VAL A N 1
ATOM 680 C CA . VAL A 1 91 ? -19.859 -3.941 -9.107 1.00 83.88 91 VAL A CA 1
ATOM 681 C C . VAL A 1 91 ? -18.390 -4.095 -8.690 1.00 83.88 91 VAL A C 1
ATOM 683 O O . VAL A 1 91 ? -17.499 -3.661 -9.417 1.00 83.88 91 VAL A O 1
ATOM 686 N N . LYS A 1 92 ? -18.104 -4.748 -7.553 1.00 81.12 92 LYS A N 1
ATOM 687 C CA . LYS A 1 92 ? -16.726 -4.946 -7.073 1.00 81.12 92 LYS A CA 1
ATOM 688 C C . LYS A 1 92 ? -15.959 -5.929 -7.957 1.00 81.12 92 LYS A C 1
ATOM 690 O O . LYS A 1 92 ? -14.799 -5.682 -8.272 1.00 81.12 92 LYS A O 1
ATOM 695 N N . SER A 1 93 ? -16.611 -7.003 -8.409 1.00 82.88 93 SER A N 1
ATOM 696 C CA . SER A 1 93 ? -16.001 -7.950 -9.350 1.00 82.88 93 SER A CA 1
ATOM 697 C C . SER A 1 93 ? -15.745 -7.321 -10.720 1.00 82.88 93 SER A C 1
ATOM 699 O O . SER A 1 93 ? -14.692 -7.559 -11.304 1.00 82.88 93 SER A O 1
ATOM 701 N N . MET A 1 94 ? -16.654 -6.471 -11.216 1.00 86.81 94 MET A N 1
ATOM 702 C CA . MET A 1 94 ? -16.431 -5.709 -12.453 1.00 86.81 94 MET A CA 1
ATOM 703 C C . MET A 1 94 ? -15.281 -4.708 -12.303 1.00 86.81 94 MET A C 1
ATOM 705 O O . MET A 1 94 ? -14.449 -4.598 -13.201 1.00 86.81 94 MET A O 1
ATOM 709 N N . GLY A 1 95 ? -15.187 -4.028 -11.156 1.00 83.94 95 GLY A N 1
ATOM 710 C CA . GLY A 1 95 ? -14.065 -3.146 -10.831 1.00 83.94 95 GLY A CA 1
ATOM 711 C C . GLY A 1 95 ? -12.728 -3.889 -10.820 1.00 83.94 95 GLY A C 1
ATOM 712 O O . GLY A 1 95 ? -11.782 -3.448 -11.470 1.00 83.94 95 GLY A O 1
ATOM 713 N N . LEU A 1 96 ? -12.664 -5.056 -10.167 1.00 85.56 96 LEU A N 1
ATOM 714 C CA . LEU A 1 96 ? -11.474 -5.909 -10.184 1.00 85.56 96 LEU A CA 1
ATOM 715 C C . LEU A 1 96 ? -11.117 -6.348 -11.611 1.00 85.56 96 LEU A C 1
ATOM 717 O O . LEU A 1 96 ? -9.958 -6.251 -12.002 1.00 85.56 96 LEU A O 1
ATOM 721 N N . GLY A 1 97 ? -12.105 -6.768 -12.405 1.00 86.56 97 GLY A N 1
ATOM 722 C CA . GLY A 1 97 ? -11.905 -7.125 -13.811 1.00 86.56 97 GLY A CA 1
ATOM 723 C C . GLY A 1 97 ? -11.335 -5.971 -14.639 1.00 86.56 97 GLY A C 1
ATOM 724 O O . GLY A 1 97 ? -10.384 -6.168 -15.389 1.00 86.56 97 GLY A O 1
ATOM 725 N N . CYS A 1 98 ? -11.848 -4.753 -14.452 1.00 85.62 98 CYS A N 1
ATOM 726 C CA . CYS A 1 98 ? -11.366 -3.553 -15.139 1.00 85.62 98 CYS A CA 1
ATOM 727 C C . CYS A 1 98 ? -9.912 -3.216 -14.764 1.00 85.62 98 CYS A C 1
ATOM 729 O O . CYS A 1 98 ? -9.098 -2.910 -15.633 1.00 85.62 98 CYS A O 1
ATOM 731 N N . ILE A 1 99 ? -9.557 -3.348 -13.481 1.00 85.00 99 ILE A N 1
ATOM 732 C CA . ILE A 1 99 ? -8.183 -3.159 -12.998 1.00 85.00 99 ILE A CA 1
ATOM 733 C C . ILE A 1 99 ? -7.238 -4.188 -13.631 1.00 85.00 99 ILE A C 1
ATOM 735 O O . ILE A 1 99 ? -6.179 -3.818 -14.134 1.00 85.00 99 ILE A O 1
ATOM 739 N N . LEU A 1 100 ? -7.624 -5.468 -13.648 1.00 85.50 100 LEU A N 1
ATOM 740 C CA . LEU A 1 100 ? -6.825 -6.532 -14.265 1.00 85.50 100 LEU A CA 1
ATOM 741 C C . LEU A 1 100 ? -6.641 -6.307 -15.769 1.00 85.50 100 LEU A C 1
ATOM 743 O O . LEU A 1 100 ? -5.526 -6.440 -16.268 1.00 85.50 100 LEU A O 1
ATOM 747 N N . LEU A 1 101 ? -7.703 -5.911 -16.477 1.00 86.00 101 LEU A N 1
ATOM 748 C CA . LEU A 1 101 ? -7.636 -5.557 -17.895 1.00 86.00 101 LEU A CA 1
ATOM 749 C C . LEU A 1 101 ? -6.695 -4.373 -18.138 1.00 86.00 101 LEU A C 1
ATOM 751 O O . LEU A 1 101 ? -5.874 -4.433 -19.048 1.00 86.00 101 LEU A O 1
ATOM 755 N N . GLY A 1 102 ? -6.755 -3.336 -17.298 1.00 80.62 102 GLY A N 1
ATOM 756 C CA . GLY A 1 102 ? -5.839 -2.196 -17.363 1.00 80.62 102 GLY A CA 1
ATOM 757 C C . GLY A 1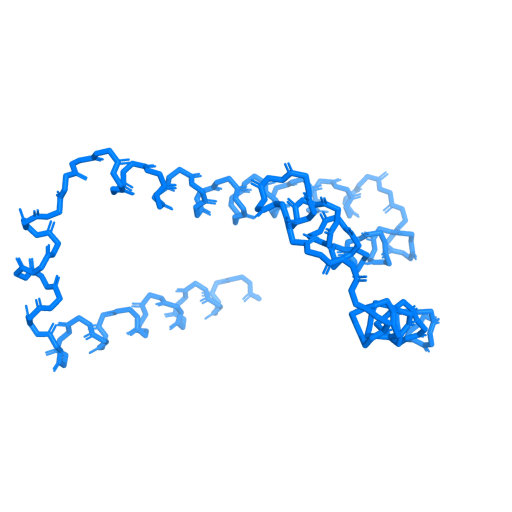 102 ? -4.373 -2.592 -17.162 1.00 80.62 102 GLY A C 1
ATOM 758 O O . GLY A 1 102 ? -3.508 -2.111 -17.886 1.00 80.62 102 GLY A O 1
ATOM 759 N N . ILE A 1 103 ? -4.087 -3.510 -16.231 1.00 80.81 103 ILE A N 1
ATOM 760 C CA . ILE A 1 103 ? -2.728 -4.030 -15.997 1.00 80.81 103 ILE A CA 1
ATOM 761 C C . ILE A 1 103 ? -2.219 -4.819 -17.209 1.00 80.81 103 ILE A C 1
ATOM 763 O O . ILE A 1 103 ? -1.043 -4.710 -17.550 1.00 80.81 103 ILE A O 1
ATOM 767 N N . VAL A 1 104 ? -3.084 -5.607 -17.858 1.00 80.69 104 VAL A N 1
ATOM 768 C CA . VAL A 1 104 ? -2.730 -6.360 -19.071 1.00 80.69 104 VAL A CA 1
ATOM 769 C C . VAL A 1 104 ? -2.497 -5.424 -20.259 1.00 80.69 104 VAL A C 1
ATOM 771 O O . VAL A 1 104 ? -1.557 -5.653 -21.005 1.00 80.69 104 VAL A O 1
ATOM 774 N N . LEU A 1 105 ? -3.302 -4.367 -20.413 1.00 80.62 105 LEU A N 1
ATOM 775 C CA . LEU A 1 105 ? -3.176 -3.363 -21.483 1.00 80.62 105 LEU A CA 1
ATOM 776 C C . LEU A 1 105 ? -1.943 -2.460 -21.353 1.00 80.62 105 LEU A C 1
ATOM 778 O O . LEU A 1 105 ? -1.428 -1.982 -22.357 1.00 80.62 105 LEU A O 1
ATOM 782 N N . LEU A 1 106 ? -1.503 -2.180 -20.123 1.00 69.81 106 LEU A N 1
ATOM 783 C CA . LEU A 1 106 ? -0.297 -1.389 -19.843 1.00 69.81 106 LEU A CA 1
ATOM 784 C C . LEU A 1 106 ? 1.009 -2.140 -20.142 1.00 69.81 106 LEU A C 1
ATOM 786 O O . LEU A 1 106 ? 2.081 -1.538 -20.058 1.00 69.81 106 LEU A O 1
ATOM 790 N N . ARG A 1 107 ? 0.925 -3.441 -20.421 1.00 61.16 107 ARG A N 1
ATOM 791 C CA . ARG A 1 107 ? 2.054 -4.318 -20.710 1.00 61.16 107 ARG A CA 1
ATOM 792 C C . ARG A 1 107 ? 2.187 -4.541 -22.210 1.00 61.16 107 ARG A C 1
ATOM 794 O O . ARG A 1 107 ? 3.353 -4.637 -22.648 1.00 61.16 107 ARG A O 1
#

pLDDT: mean 78.13, std 7.62, range [59.25, 86.81]

Sequence (107 aa):
GIFVRCLAVSFGAVVLLSMKPAILTELSKTPIKYIAFIVGGGFTANFLGQLFFYHGLKNGDVSKIVPIAGAYPLISFIMGILILGEKITMVKSMGLGCILLGIVLLR

Radius of gyration: 18.1 Å; chains: 1; bounding box: 39×36×45 Å

Foldseek 3Di:
DVVVVVVVVVVVVVVVCVVCVVVVVVVVVDDPVVVCVVVVVVCCCPVVVVVVLVVCVVPDDPVVSVLVNLLVVVVVVVCCCPVVVDDDDPVVVVVSVVSNVVSVVVD

Secondary structure (DSSP, 8-state):
-HHHHHHHHHHHHHHHHHH-THHHHHHHHS-HHHHHHHHHHHHIIIIIHHHHHHHHHHHS-HHHHHHHHHTHHHHHHHHHHHHH-----HHHHHHHHHHHHHHHHT-